Protein AF-A0A6B2Q993-F1 (afdb_monomer)

Sequence (132 aa):
MNLLKVCTLLPCSLVIAACSVNSSSTPPTLSSSTPQVQKSSIEISCQDLQNPAYRQAVLNAINQIRQDSRQCGQQYFSAAKPLSWNNNLYQGANAHSKDMANNNFLGHVGSTGLDLRARLKKYHMLSKANGE

pLDDT: mean 81.46, std 20.54, range [39.31, 98.19]

Solvent-accessible surface area (backbone atoms only — not comparable to full-atom values): 8907 Å² total; per-residue (Å²): 134,88,80,82,81,82,78,81,81,73,85,78,80,81,78,81,79,79,78,78,78,84,72,81,73,70,73,82,80,78,79,71,85,59,96,66,84,88,66,60,81,90,71,68,52,86,69,53,64,71,39,68,67,51,43,48,50,55,51,48,54,53,32,56,62,33,56,47,61,49,75,60,87,93,46,79,42,74,51,45,81,72,80,77,92,52,72,46,61,48,53,44,50,54,53,49,55,49,47,27,65,77,67,77,51,86,76,72,55,46,97,87,68,44,36,62,68,56,41,34,49,74,42,72,50,85,75,96,75,86,86,132

Organism: Acinetobacter baumannii (NCBI:txid470)

InterPro domains:
  IPR014044 CAP domain [PF00188] (59-124)
  IPR035940 CAP superfamily [G3DSA:3.40.33.10] (15-132)
  IPR035940 CAP superfamily [SSF55797] (51-113)

Secondary structure (DSSP, 8-state):
----------------------------------------GGG--TTGGGSHHHHHHHHHHHHHHHTS-EEETTEEEPPPPPP---HHHHHHHHHHHHHHHHTT--SSS-TTS--HHHHHHHTT---S----

Structure (mmCIF, N/CA/C/O backbone):
data_AF-A0A6B2Q993-F1
#
_entry.id   AF-A0A6B2Q993-F1
#
loop_
_atom_site.group_PDB
_atom_site.id
_atom_site.type_symbol
_atom_site.label_atom_id
_atom_site.label_alt_id
_atom_site.label_comp_id
_atom_site.label_asym_id
_atom_site.label_entity_id
_atom_site.label_seq_id
_atom_site.pdbx_PDB_ins_code
_atom_site.Cartn_x
_atom_site.Cartn_y
_atom_site.Cartn_z
_atom_site.occupancy
_atom_site.B_iso_or_equiv
_atom_site.auth_seq_id
_atom_site.auth_comp_id
_atom_site.auth_asym_id
_atom_site.auth_atom_id
_atom_site.pdbx_PDB_model_num
ATOM 1 N N . MET A 1 1 ? -47.499 -44.057 60.182 1.00 40.38 1 MET A N 1
ATOM 2 C CA . MET A 1 1 ? -48.266 -44.704 59.096 1.00 40.38 1 MET A CA 1
ATOM 3 C C . MET A 1 1 ? -48.592 -43.638 58.069 1.00 40.38 1 MET A C 1
ATOM 5 O O . MET A 1 1 ? -49.106 -42.590 58.436 1.00 40.38 1 MET A O 1
ATOM 9 N N . ASN A 1 2 ? -48.138 -43.875 56.842 1.00 41.38 2 ASN A N 1
ATOM 10 C CA . ASN A 1 2 ? -48.093 -42.940 55.721 1.00 41.38 2 ASN A CA 1
ATOM 11 C C . ASN A 1 2 ? -49.468 -42.376 55.347 1.00 41.38 2 ASN A C 1
ATOM 13 O O . ASN A 1 2 ? -50.401 -43.149 55.152 1.00 41.38 2 ASN A O 1
ATOM 17 N N . LEU A 1 3 ? -49.543 -41.069 55.089 1.00 46.88 3 LEU A N 1
ATOM 18 C CA . LEU A 1 3 ? -50.468 -40.549 54.084 1.00 46.88 3 LEU A CA 1
ATOM 19 C C . LEU A 1 3 ? -49.653 -39.923 52.955 1.00 46.88 3 LEU A C 1
ATOM 21 O O . LEU A 1 3 ? -49.031 -38.871 53.107 1.00 46.88 3 LEU A O 1
ATOM 25 N N . LEU A 1 4 ? -49.630 -40.646 51.837 1.00 44.09 4 LEU A N 1
ATOM 26 C CA . LEU A 1 4 ? -49.035 -40.227 50.581 1.00 44.09 4 LEU A CA 1
ATOM 27 C C . LEU A 1 4 ? -49.711 -38.948 50.083 1.00 44.09 4 LEU A C 1
ATOM 29 O O . LEU A 1 4 ? -50.931 -38.874 49.948 1.00 44.09 4 LEU A O 1
ATOM 33 N N . LYS A 1 5 ? -48.885 -37.952 49.771 1.00 50.00 5 LYS A N 1
ATOM 34 C CA . LYS A 1 5 ? -49.292 -36.709 49.125 1.00 50.00 5 LYS A CA 1
ATOM 35 C C . LYS A 1 5 ? -49.349 -36.972 47.619 1.00 50.00 5 LYS A C 1
ATOM 37 O O . LYS A 1 5 ? -48.318 -37.020 46.954 1.00 50.00 5 LYS A O 1
ATOM 42 N N . VAL A 1 6 ? -50.552 -37.212 47.103 1.00 52.97 6 VAL A N 1
ATOM 43 C CA . VAL A 1 6 ? -50.812 -37.348 45.664 1.00 52.97 6 VAL A CA 1
ATOM 44 C C . VAL A 1 6 ? -50.705 -35.956 45.047 1.00 52.97 6 VAL A C 1
ATOM 46 O O . VAL A 1 6 ? -51.593 -35.123 45.201 1.00 52.97 6 VAL A O 1
ATOM 49 N N . CYS A 1 7 ? -49.571 -35.682 44.406 1.00 48.56 7 CYS A N 1
ATOM 50 C CA . CYS A 1 7 ? -49.348 -34.460 43.647 1.00 48.56 7 CYS A CA 1
ATOM 51 C C . CYS A 1 7 ? -49.889 -34.691 42.232 1.00 48.56 7 CYS A C 1
ATOM 53 O O . CYS A 1 7 ? -49.241 -35.327 41.402 1.00 48.56 7 CYS A O 1
ATOM 55 N N . THR A 1 8 ? -51.120 -34.254 41.980 1.00 49.62 8 THR A N 1
ATOM 56 C CA . THR A 1 8 ? -51.742 -34.278 40.654 1.00 49.62 8 THR A CA 1
ATOM 57 C C . THR A 1 8 ? -50.961 -33.361 39.713 1.00 49.62 8 THR A C 1
ATOM 59 O O . THR A 1 8 ? -51.021 -32.139 39.839 1.00 49.62 8 THR A O 1
ATOM 62 N N . LEU A 1 9 ? -50.209 -33.956 38.786 1.00 50.91 9 LEU A N 1
ATOM 63 C CA . LEU A 1 9 ? -49.530 -33.248 37.706 1.00 50.91 9 LEU A CA 1
ATOM 64 C C . LEU A 1 9 ? -50.576 -32.712 36.723 1.00 50.91 9 LEU A C 1
ATOM 66 O O . LEU A 1 9 ? -51.187 -33.464 35.967 1.00 50.91 9 LEU A O 1
ATOM 70 N N . LEU A 1 10 ? -50.778 -31.398 36.762 1.00 57.41 10 LEU A N 1
ATOM 71 C CA . LEU A 1 10 ? -51.518 -30.645 35.759 1.00 57.41 10 LEU A CA 1
ATOM 72 C C . LEU A 1 10 ? -50.655 -30.578 34.482 1.00 57.41 10 LEU A C 1
ATOM 74 O O . LEU A 1 10 ? -49.523 -30.089 34.563 1.00 57.41 10 LEU A O 1
ATOM 78 N N . PRO A 1 11 ? -51.122 -31.045 33.310 1.00 51.34 11 PRO A N 1
ATOM 79 C CA . PRO A 1 11 ? -50.371 -30.890 32.074 1.00 51.34 11 PRO A CA 1
ATOM 80 C C . PRO A 1 11 ? -50.411 -29.416 31.660 1.00 51.34 11 PRO A C 1
ATOM 82 O O . PRO A 1 11 ? -51.378 -28.931 31.072 1.00 51.34 11 PRO A O 1
ATOM 85 N N . CYS A 1 12 ? -49.350 -28.686 31.999 1.00 50.16 12 CYS A N 1
ATOM 86 C CA . CYS A 1 12 ? -49.116 -27.345 31.488 1.00 50.16 12 CYS A CA 1
ATOM 87 C C . CYS A 1 12 ? -48.787 -27.482 29.996 1.00 50.16 12 CYS A C 1
ATOM 89 O O . CYS A 1 12 ? -47.687 -27.889 29.620 1.00 50.16 12 CYS A O 1
ATOM 91 N N . SER A 1 13 ? -49.785 -27.235 29.150 1.00 57.59 13 SER A N 1
ATOM 92 C CA . SER A 1 13 ? -49.629 -27.232 27.698 1.00 57.59 13 SER A CA 1
ATOM 93 C C . SER A 1 13 ? -48.686 -26.094 27.317 1.00 57.59 13 SER A C 1
ATOM 95 O O . SER A 1 13 ? -49.045 -24.921 27.406 1.00 57.59 13 SER A O 1
ATOM 97 N N . LEU A 1 14 ? -47.458 -26.442 26.932 1.00 58.62 14 LEU A N 1
ATOM 98 C CA . LEU A 1 14 ? -46.471 -25.490 26.445 1.00 58.62 14 LEU A CA 1
ATOM 99 C C . LEU A 1 14 ? -46.860 -25.085 25.014 1.00 58.62 14 LEU A C 1
ATOM 101 O O . LEU A 1 14 ? -46.567 -25.792 24.052 1.00 58.62 14 LEU A O 1
ATOM 105 N N . VAL A 1 15 ? -47.559 -23.961 24.867 1.00 59.62 15 VAL A N 1
ATOM 106 C CA . VAL A 1 15 ? -47.791 -23.347 23.554 1.00 59.62 15 VAL A CA 1
ATOM 107 C C . VAL A 1 15 ? -46.511 -22.612 23.166 1.00 59.62 15 VAL A C 1
ATOM 109 O O . VAL A 1 15 ? -46.214 -21.540 23.691 1.00 59.62 15 VAL A O 1
ATOM 112 N N . ILE A 1 16 ? -45.726 -23.198 22.261 1.00 57.16 16 ILE A N 1
ATOM 113 C CA . ILE A 1 16 ? -44.604 -22.504 21.627 1.00 57.16 16 ILE A CA 1
ATOM 114 C C . ILE A 1 16 ? -45.206 -21.515 20.626 1.00 57.16 16 ILE A C 1
ATOM 116 O O . ILE A 1 16 ? -45.534 -21.870 19.496 1.00 57.16 16 ILE A O 1
ATOM 120 N N . ALA A 1 17 ? -45.385 -20.266 21.053 1.00 54.25 17 ALA A N 1
ATOM 121 C CA . ALA A 1 17 ? -45.633 -19.162 20.141 1.00 54.25 17 ALA A CA 1
ATOM 122 C C . ALA A 1 17 ? -44.334 -18.883 19.370 1.00 54.25 17 ALA A C 1
ATOM 124 O O . ALA A 1 17 ? -43.418 -18.231 19.871 1.00 54.25 17 ALA A O 1
ATOM 125 N N . ALA A 1 18 ? -44.234 -19.419 18.155 1.00 49.31 18 ALA A N 1
ATOM 126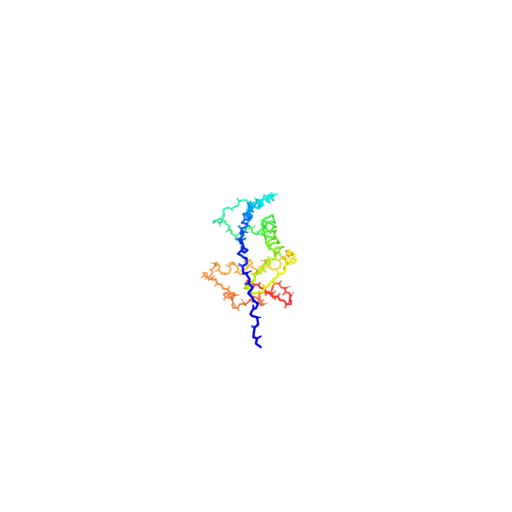 C CA . ALA A 1 18 ? -43.213 -19.017 17.203 1.00 49.31 18 ALA A CA 1
ATOM 127 C C . ALA A 1 18 ? -43.522 -17.587 16.737 1.00 49.31 18 ALA A C 1
ATOM 129 O O . ALA A 1 18 ? -44.327 -17.373 15.833 1.00 49.31 18 ALA A O 1
ATOM 130 N N . CYS A 1 19 ? -42.879 -16.592 17.345 1.00 51.75 19 CYS A N 1
ATOM 131 C CA . CYS A 1 19 ? -42.721 -15.305 16.686 1.00 51.75 19 CYS A CA 1
ATOM 132 C C . CYS A 1 19 ? -41.724 -15.514 15.543 1.00 51.75 19 CYS A C 1
ATOM 134 O O . CYS A 1 19 ? -40.512 -15.503 15.753 1.00 51.75 19 CYS A O 1
ATOM 136 N N . SER A 1 20 ? -42.247 -15.742 14.336 1.00 50.75 20 SER A N 1
ATOM 137 C CA . SER A 1 20 ? -41.489 -15.573 13.099 1.00 50.75 20 SER A CA 1
ATOM 138 C C . SER A 1 20 ? -40.999 -14.130 13.072 1.00 50.75 20 SER A C 1
ATOM 140 O O . SER A 1 20 ? -41.761 -13.202 12.801 1.00 50.75 20 SER A O 1
ATOM 142 N N . VAL A 1 21 ? -39.734 -13.919 13.430 1.00 49.16 21 VAL A N 1
ATOM 143 C CA . VAL A 1 21 ? -39.074 -12.638 13.212 1.00 49.16 21 VAL A CA 1
ATOM 144 C C . VAL A 1 21 ? -38.906 -12.480 11.709 1.00 49.16 21 VAL A C 1
ATOM 146 O O . VAL A 1 21 ? -37.987 -13.007 11.087 1.00 49.16 21 VAL A O 1
ATOM 149 N N . ASN A 1 22 ? -39.855 -11.761 11.117 1.00 58.91 22 ASN A N 1
ATOM 150 C CA . ASN A 1 22 ? -39.733 -11.151 9.806 1.00 58.91 22 ASN A CA 1
ATOM 151 C C . ASN A 1 22 ? -38.615 -10.099 9.864 1.00 58.91 22 ASN A C 1
ATOM 153 O O . ASN A 1 22 ? -38.860 -8.898 9.889 1.00 58.91 22 ASN A O 1
ATOM 157 N N . SER A 1 23 ? -37.367 -10.552 9.885 1.00 46.59 23 SER A N 1
ATOM 158 C CA . SER A 1 23 ? -36.224 -9.711 9.566 1.00 46.59 23 SER A CA 1
ATOM 159 C C . SER A 1 23 ? -35.934 -9.902 8.089 1.00 46.59 23 SER A C 1
ATOM 161 O O . SER A 1 23 ? -35.008 -10.607 7.697 1.00 46.59 23 SER A O 1
ATOM 163 N N . SER A 1 24 ? -36.753 -9.269 7.249 1.00 46.88 24 SER A N 1
ATOM 164 C CA . SER A 1 24 ? -36.332 -8.915 5.898 1.00 46.88 24 SER A CA 1
ATOM 165 C C . SER A 1 24 ? -35.216 -7.882 6.040 1.00 46.88 24 SER A C 1
ATOM 167 O O . SER A 1 24 ? -35.441 -6.682 5.931 1.00 46.88 24 SER A O 1
ATOM 169 N N . SER A 1 25 ? -34.003 -8.341 6.346 1.00 46.03 25 SER A N 1
ATOM 170 C CA . SER A 1 25 ? -32.803 -7.537 6.183 1.00 46.03 25 SER A CA 1
ATOM 171 C C . SER A 1 25 ? -32.571 -7.409 4.685 1.00 46.03 25 SER A C 1
ATOM 173 O O . SER A 1 25 ? -31.836 -8.185 4.076 1.00 46.03 25 SER A O 1
ATOM 175 N N . THR A 1 26 ? -33.246 -6.440 4.074 1.00 51.03 26 THR A N 1
ATOM 176 C CA . THR A 1 26 ? -32.742 -5.814 2.858 1.00 51.03 26 THR A CA 1
ATOM 177 C C . THR A 1 26 ? -31.277 -5.469 3.118 1.00 51.03 26 THR A C 1
ATOM 179 O O . THR A 1 26 ? -31.006 -4.769 4.101 1.00 51.03 26 THR A O 1
ATOM 182 N N . PRO A 1 27 ? -30.322 -5.950 2.303 1.00 49.97 27 PRO A N 1
ATOM 183 C CA . PRO A 1 27 ? -28.976 -5.411 2.350 1.00 49.97 27 PRO A CA 1
ATOM 184 C C . PRO A 1 27 ? -29.109 -3.895 2.190 1.00 49.97 27 PRO A C 1
ATOM 186 O O . PRO A 1 27 ? -29.862 -3.468 1.307 1.00 49.97 27 PRO A O 1
ATOM 189 N N . PRO A 1 28 ? -28.445 -3.061 3.006 1.00 40.78 28 PRO A N 1
ATOM 190 C CA . PRO A 1 28 ? -28.326 -1.665 2.647 1.00 40.78 28 PRO A CA 1
ATOM 191 C C . PRO A 1 28 ? -27.653 -1.638 1.275 1.00 40.78 28 PRO A C 1
ATOM 193 O O . PRO A 1 28 ? -26.480 -1.985 1.134 1.00 40.78 28 PRO A O 1
ATOM 196 N N . THR A 1 29 ? -28.412 -1.278 0.241 1.00 39.31 29 THR A N 1
ATOM 197 C CA . THR A 1 29 ? -27.854 -0.795 -1.014 1.00 39.31 29 THR A CA 1
ATOM 198 C C . THR A 1 29 ? -27.033 0.424 -0.647 1.00 39.31 29 THR A C 1
ATOM 200 O O . THR A 1 29 ? -27.550 1.531 -0.505 1.00 39.31 29 THR A O 1
ATOM 203 N N . LEU A 1 30 ? -25.740 0.197 -0.430 1.00 41.34 30 LEU A N 1
ATOM 204 C CA . LEU A 1 30 ? -24.731 1.232 -0.409 1.00 41.34 30 LEU A CA 1
ATOM 205 C C . LEU A 1 30 ? -24.654 1.803 -1.824 1.00 41.34 30 LEU A C 1
ATOM 207 O O . LEU A 1 30 ? -23.764 1.490 -2.610 1.00 41.34 30 LEU A O 1
ATOM 211 N N . SER A 1 31 ? -25.594 2.686 -2.145 1.00 44.53 31 SER A N 1
ATOM 212 C CA . SER A 1 31 ? -25.381 3.714 -3.151 1.00 44.53 31 SER A CA 1
ATOM 213 C C . SER A 1 31 ? -24.384 4.710 -2.568 1.00 44.53 31 SER A C 1
ATOM 215 O O . SER A 1 31 ? -24.716 5.819 -2.167 1.00 44.53 31 SER A O 1
ATOM 217 N N . SER A 1 32 ? -23.130 4.271 -2.493 1.00 43.41 32 SER A N 1
ATOM 218 C CA . SER A 1 32 ? -21.975 5.148 -2.432 1.00 43.41 32 SER A CA 1
ATOM 219 C C . SER A 1 32 ? -21.871 5.811 -3.802 1.00 43.41 32 SER A C 1
ATOM 221 O O . SER A 1 32 ? -21.168 5.349 -4.697 1.00 43.41 32 SER A O 1
ATOM 223 N N . SER A 1 33 ? -22.632 6.883 -4.002 1.00 45.59 33 SER A N 1
ATOM 224 C CA . SER A 1 33 ? -22.474 7.785 -5.138 1.00 45.59 33 SER A CA 1
ATOM 225 C C . SER A 1 33 ? -21.220 8.632 -4.924 1.00 45.59 33 SER A C 1
ATOM 227 O O . SER A 1 33 ? -21.277 9.846 -4.753 1.00 45.59 33 SER A O 1
ATOM 229 N N . THR 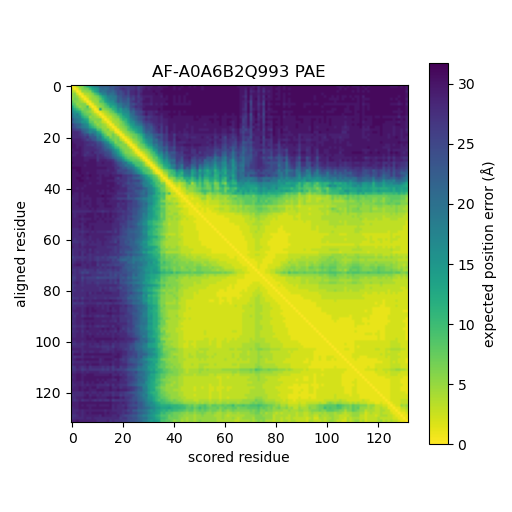A 1 34 ? -20.060 7.977 -4.885 1.00 47.41 34 THR A N 1
ATOM 230 C CA . THR A 1 34 ? -18.819 8.645 -5.271 1.00 47.41 34 THR A CA 1
ATOM 231 C C . THR A 1 34 ? -18.769 8.632 -6.801 1.00 47.41 34 THR A C 1
ATOM 233 O O . THR A 1 34 ? -19.221 7.653 -7.397 1.00 47.41 34 THR A O 1
ATOM 236 N N . PRO A 1 35 ? -18.222 9.661 -7.466 1.00 48.31 35 PRO A N 1
ATOM 237 C CA . PRO A 1 35 ? -17.825 9.574 -8.869 1.00 48.31 35 PRO A CA 1
ATOM 238 C C . PRO A 1 35 ? -16.742 8.492 -9.002 1.00 48.31 35 PRO A C 1
ATOM 240 O O . PRO A 1 35 ? -15.546 8.753 -8.898 1.00 48.31 35 PRO A O 1
ATOM 243 N N . GLN A 1 36 ? -17.168 7.237 -9.092 1.00 55.12 36 GLN A N 1
ATOM 244 C CA . GLN A 1 36 ? -16.286 6.090 -9.196 1.00 55.12 36 GLN A CA 1
ATOM 245 C C . GLN A 1 36 ? -15.830 6.027 -10.647 1.00 55.12 36 GLN A C 1
ATOM 247 O O . GLN A 1 36 ? -16.647 5.979 -11.566 1.00 55.12 36 GLN A O 1
ATOM 252 N N . VAL A 1 37 ? -14.517 6.054 -10.851 1.00 66.94 37 VAL A N 1
ATOM 253 C CA . VAL A 1 37 ? -13.900 5.736 -12.138 1.00 66.94 37 VAL A CA 1
ATOM 254 C C . VAL A 1 37 ? -14.278 4.284 -12.445 1.00 66.94 37 VAL A C 1
ATOM 256 O O . VAL A 1 37 ? -13.660 3.358 -11.925 1.00 66.94 37 VAL A O 1
ATOM 259 N N . GLN A 1 38 ? -15.355 4.080 -13.207 1.00 69.69 38 GLN A N 1
ATOM 260 C CA . GLN A 1 38 ? -15.841 2.754 -13.581 1.00 69.69 38 GLN A CA 1
ATOM 261 C C . GLN A 1 38 ? -14.921 2.177 -14.655 1.00 69.69 38 GLN A C 1
ATOM 263 O O . GLN A 1 38 ? -15.175 2.304 -15.849 1.00 69.69 38 GLN A O 1
ATOM 268 N N . LYS A 1 39 ? -13.813 1.580 -14.215 1.00 74.00 39 LYS A N 1
ATOM 269 C CA . LYS A 1 39 ? -12.912 0.805 -15.065 1.00 74.00 39 LYS A CA 1
ATOM 270 C C . LYS A 1 39 ? -13.188 -0.679 -14.855 1.00 74.00 39 LYS A C 1
ATOM 272 O O . LYS A 1 39 ? -13.344 -1.118 -13.714 1.00 74.00 39 LYS A O 1
ATOM 277 N N . SER A 1 40 ? -13.258 -1.441 -15.944 1.00 81.38 40 SER A N 1
ATOM 278 C CA . SER A 1 40 ? -13.363 -2.899 -15.861 1.00 81.38 40 SER A CA 1
ATOM 279 C C . SER A 1 40 ? -12.165 -3.458 -15.096 1.00 81.38 40 SER A C 1
ATOM 281 O O . SER A 1 40 ? -11.037 -3.006 -15.292 1.00 81.38 40 SER A O 1
ATOM 283 N N . SER A 1 41 ? -12.393 -4.460 -14.246 1.00 76.25 41 SER A N 1
ATOM 284 C CA . SER A 1 41 ? -11.334 -5.110 -13.464 1.00 76.25 41 SER A CA 1
ATOM 285 C C . SER A 1 41 ? -10.225 -5.699 -14.339 1.00 76.25 41 SER A C 1
ATOM 287 O O . SER A 1 41 ? -9.072 -5.727 -13.920 1.00 76.25 41 SER A O 1
ATOM 289 N N . ILE A 1 42 ? -10.561 -6.096 -15.570 1.00 77.94 42 ILE A N 1
ATOM 290 C CA . ILE A 1 42 ? -9.631 -6.645 -16.569 1.00 77.94 42 ILE A CA 1
ATOM 291 C C . ILE A 1 42 ? -8.665 -5.570 -17.100 1.00 77.94 42 ILE A C 1
ATOM 293 O O . ILE A 1 42 ? -7.584 -5.889 -17.582 1.00 77.94 42 ILE A O 1
ATOM 297 N N . GLU A 1 43 ? -9.020 -4.290 -16.989 1.00 84.75 43 GLU A N 1
ATOM 298 C CA . GLU A 1 43 ? -8.217 -3.181 -17.511 1.00 84.75 43 GLU A CA 1
ATOM 299 C C . GLU A 1 43 ? -7.431 -2.439 -16.420 1.00 84.75 43 GLU A C 1
ATOM 301 O O . GLU A 1 43 ? -6.677 -1.514 -16.733 1.00 84.75 43 GLU A O 1
ATOM 306 N N . ILE A 1 44 ? -7.608 -2.794 -15.143 1.00 86.19 44 ILE A N 1
ATOM 307 C CA . ILE A 1 44 ? -6.909 -2.132 -14.037 1.00 86.19 44 ILE A CA 1
ATOM 308 C C . ILE A 1 44 ? -5.410 -2.419 -14.139 1.00 86.19 44 ILE A C 1
ATOM 310 O O . ILE A 1 44 ? -4.980 -3.571 -14.196 1.00 86.19 44 ILE A O 1
ATOM 314 N N . SER A 1 45 ? -4.600 -1.365 -14.115 1.00 85.94 45 SER A N 1
ATOM 315 C CA . SER A 1 45 ? -3.146 -1.462 -14.181 1.00 85.94 45 SER A CA 1
ATOM 316 C C . SER A 1 45 ? -2.457 -0.573 -13.146 1.00 85.94 45 SER A C 1
ATOM 318 O O . SER A 1 45 ? -3.049 0.323 -12.542 1.00 85.94 45 SER A O 1
ATOM 320 N N . CYS A 1 46 ? -1.145 -0.772 -12.970 1.00 83.12 46 CYS A N 1
ATOM 321 C CA . CYS A 1 46 ? -0.329 0.070 -12.088 1.00 83.12 46 CYS A CA 1
ATOM 322 C C . CYS A 1 46 ? -0.347 1.561 -12.494 1.00 83.12 46 CYS A C 1
ATOM 324 O O . CYS A 1 46 ? -0.036 2.427 -11.676 1.00 83.12 46 CYS A O 1
ATOM 326 N N . GLN A 1 47 ? -0.689 1.888 -13.747 1.00 86.56 47 GLN A N 1
ATOM 327 C CA . GLN A 1 47 ? -0.783 3.269 -14.223 1.00 86.56 47 GLN A CA 1
ATOM 328 C C . GLN A 1 47 ? -2.010 3.998 -13.671 1.00 86.56 47 GLN A C 1
ATOM 330 O O . GLN A 1 47 ? -1.940 5.212 -13.486 1.00 86.56 47 GLN A O 1
ATOM 335 N N . ASP A 1 48 ? -3.089 3.293 -13.330 1.00 89.19 48 ASP A N 1
ATOM 336 C CA . ASP A 1 48 ? -4.315 3.927 -12.836 1.00 89.19 48 ASP A CA 1
ATOM 337 C C . ASP A 1 48 ? -4.094 4.641 -11.495 1.00 89.19 48 ASP A C 1
ATOM 339 O O . ASP A 1 48 ? -4.671 5.695 -11.241 1.00 89.19 48 ASP A O 1
ATOM 343 N N . LEU A 1 49 ? -3.160 4.157 -10.670 1.00 87.69 49 LEU A N 1
ATOM 344 C CA . LEU A 1 49 ? -2.756 4.811 -9.417 1.00 87.69 49 LEU A CA 1
ATOM 345 C C . LEU A 1 49 ? -1.979 6.130 -9.622 1.00 87.69 49 LEU A C 1
ATOM 347 O O . LEU A 1 49 ? -1.682 6.842 -8.656 1.00 87.69 49 LEU A O 1
ATOM 351 N N . GLN A 1 50 ? -1.654 6.509 -10.860 1.00 87.31 50 GLN A N 1
ATOM 352 C CA . GLN A 1 50 ? -1.164 7.858 -11.158 1.00 87.31 50 GLN A CA 1
ATOM 353 C C . GLN A 1 50 ? -2.299 8.887 -11.126 1.00 87.31 50 GLN A C 1
ATOM 355 O O . GLN A 1 50 ? -2.048 10.043 -10.786 1.00 87.31 50 GLN A O 1
ATOM 360 N N . ASN A 1 51 ? -3.541 8.469 -11.393 1.00 90.25 51 ASN A N 1
ATOM 361 C CA . ASN A 1 51 ? -4.719 9.320 -11.294 1.00 90.25 51 ASN A CA 1
ATOM 362 C C . ASN A 1 51 ? -5.071 9.572 -9.809 1.00 90.25 51 ASN A C 1
ATOM 364 O O . ASN A 1 51 ? -5.411 8.628 -9.087 1.00 90.25 51 ASN A O 1
ATOM 368 N N . PRO A 1 52 ? -5.044 10.832 -9.328 1.00 90.81 52 PRO A N 1
ATOM 369 C CA . PRO A 1 52 ? -5.393 11.155 -7.946 1.00 90.81 52 PRO A CA 1
ATOM 370 C C . PRO A 1 52 ? -6.807 10.720 -7.544 1.00 90.81 52 PRO A C 1
ATOM 372 O O . PRO A 1 52 ? -6.996 10.271 -6.415 1.00 90.81 52 PRO A O 1
ATOM 375 N N . ALA A 1 53 ? -7.781 10.804 -8.456 1.00 90.88 53 ALA A N 1
ATOM 376 C CA . ALA A 1 53 ? -9.155 10.387 -8.186 1.00 90.88 53 ALA A CA 1
ATOM 377 C C . ALA A 1 53 ? -9.246 8.872 -7.973 1.00 90.88 53 ALA A C 1
ATOM 379 O O . ALA A 1 53 ? -9.918 8.416 -7.051 1.00 90.88 53 ALA A O 1
ATOM 380 N N . TYR A 1 54 ? -8.505 8.094 -8.766 1.00 90.81 54 TYR A N 1
ATOM 381 C CA . TYR A 1 54 ? -8.459 6.642 -8.613 1.00 90.81 54 TYR A CA 1
ATOM 382 C C . TYR A 1 54 ? -7.787 6.234 -7.294 1.00 90.81 54 TYR A C 1
ATOM 384 O O . TYR A 1 54 ? -8.329 5.419 -6.550 1.00 90.81 54 TYR A O 1
ATOM 392 N N . ARG A 1 55 ? -6.665 6.872 -6.923 1.00 91.56 55 ARG A N 1
ATOM 393 C CA . ARG A 1 55 ? -6.040 6.667 -5.599 1.00 91.56 55 ARG A CA 1
ATOM 394 C C . ARG A 1 55 ? -7.003 6.955 -4.452 1.00 91.56 55 ARG A C 1
ATOM 396 O O . ARG A 1 55 ? -7.061 6.189 -3.492 1.00 91.56 55 ARG A O 1
ATOM 403 N N . GLN A 1 56 ? -7.757 8.049 -4.551 1.00 93.75 56 GLN A N 1
ATOM 404 C CA . G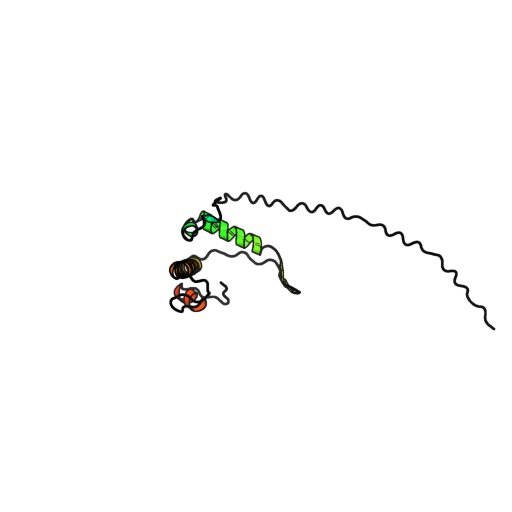LN A 1 56 ? -8.735 8.411 -3.533 1.00 93.75 56 GLN A CA 1
ATOM 405 C C . GLN A 1 56 ? -9.880 7.395 -3.468 1.00 93.75 56 GLN A C 1
ATOM 407 O O . GLN A 1 56 ? -10.301 7.038 -2.371 1.00 93.75 56 GLN A O 1
ATOM 412 N N . ALA A 1 57 ? -10.348 6.887 -4.611 1.00 92.25 57 ALA A N 1
ATOM 413 C CA . ALA A 1 57 ? -11.371 5.847 -4.659 1.00 92.25 57 ALA A CA 1
ATOM 414 C C . ALA A 1 57 ? -10.906 4.560 -3.956 1.00 92.25 57 ALA A C 1
ATOM 416 O O . ALA A 1 57 ? -11.629 4.034 -3.111 1.00 92.25 57 ALA A O 1
ATOM 417 N N . VAL A 1 58 ? -9.672 4.113 -4.219 1.00 92.00 58 VAL A N 1
ATOM 418 C CA . VAL A 1 58 ? -9.070 2.950 -3.543 1.00 92.00 58 VAL A CA 1
ATOM 419 C C . VAL A 1 58 ? -8.963 3.180 -2.033 1.00 92.00 58 VAL A C 1
ATOM 421 O O . VAL A 1 58 ? -9.393 2.334 -1.248 1.00 92.00 58 VAL A O 1
ATOM 424 N N . LEU A 1 59 ? -8.443 4.335 -1.601 1.00 96.12 59 LEU A N 1
ATOM 425 C CA . LEU A 1 59 ? -8.330 4.652 -0.174 1.00 96.12 59 LEU A CA 1
ATOM 426 C C . LEU A 1 59 ? -9.701 4.710 0.513 1.00 96.12 59 LEU A C 1
ATOM 428 O O . LEU A 1 59 ? -9.848 4.208 1.627 1.00 96.12 59 LEU A O 1
ATOM 432 N N . ASN A 1 60 ? -10.703 5.295 -0.144 1.00 96.31 60 ASN A N 1
ATOM 433 C CA . ASN A 1 60 ? -12.065 5.375 0.377 1.00 96.31 60 ASN A CA 1
ATOM 434 C C . ASN A 1 60 ? -12.673 3.982 0.553 1.00 96.31 60 ASN A C 1
ATOM 436 O O . ASN A 1 60 ? -13.219 3.701 1.616 1.00 96.31 60 ASN A O 1
ATOM 440 N N . ALA A 1 61 ? -12.522 3.099 -0.438 1.00 95.69 61 ALA A N 1
ATOM 441 C CA . ALA A 1 61 ? -13.006 1.723 -0.355 1.00 95.69 61 ALA A CA 1
ATOM 442 C C . ALA A 1 61 ? -12.362 0.963 0.818 1.00 95.69 61 ALA A C 1
ATOM 444 O O . ALA A 1 61 ? -13.058 0.328 1.611 1.00 95.69 61 ALA A O 1
ATOM 445 N N . ILE A 1 62 ? -11.042 1.094 0.997 1.00 96.38 62 ILE A N 1
ATOM 446 C CA . ILE A 1 62 ? -10.328 0.495 2.135 1.00 96.38 62 ILE A CA 1
ATOM 447 C C . ILE A 1 62 ? -10.847 1.064 3.459 1.00 96.38 62 ILE A C 1
ATOM 449 O O . ILE A 1 62 ? -11.130 0.318 4.395 1.00 96.38 62 ILE A O 1
ATOM 453 N N . ASN A 1 63 ? -10.987 2.385 3.556 1.00 98.06 63 ASN A N 1
ATOM 454 C CA . ASN A 1 63 ? -11.439 3.038 4.781 1.00 98.06 63 ASN A CA 1
ATOM 455 C C . ASN A 1 63 ? -12.888 2.712 5.135 1.00 98.06 63 ASN A C 1
ATOM 457 O O . ASN A 1 63 ? -13.193 2.630 6.320 1.00 98.06 63 ASN A O 1
ATOM 461 N N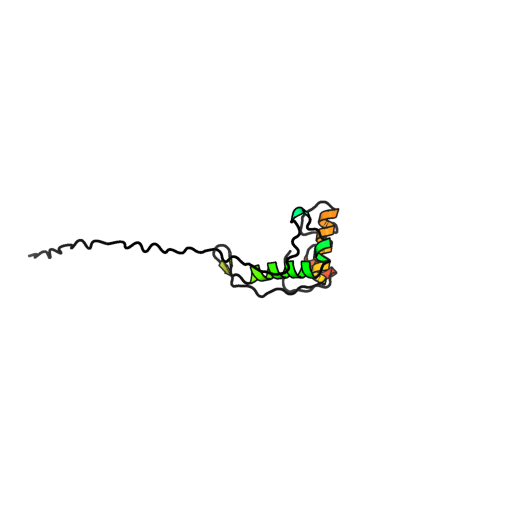 . GLN A 1 64 ? -13.745 2.467 4.147 1.00 97.25 64 GLN A N 1
ATOM 462 C CA . GLN A 1 64 ? -15.097 1.973 4.374 1.00 97.25 64 GLN A CA 1
ATOM 463 C C . GLN A 1 64 ? -15.067 0.588 5.036 1.00 97.25 64 GLN A C 1
ATOM 465 O O . GLN A 1 64 ? -15.681 0.397 6.077 1.00 97.25 64 GLN A O 1
ATOM 470 N N . ILE A 1 65 ? -14.269 -0.350 4.510 1.00 96.25 65 ILE A N 1
ATOM 471 C CA . ILE A 1 65 ? -14.132 -1.703 5.084 1.00 96.25 65 ILE A CA 1
ATOM 472 C C . ILE A 1 65 ? -13.580 -1.655 6.514 1.00 96.25 65 ILE A C 1
ATOM 474 O O . ILE A 1 65 ? -13.967 -2.472 7.351 1.00 96.25 65 ILE A O 1
ATOM 478 N N . ARG A 1 66 ? -12.667 -0.717 6.797 1.00 97.62 66 ARG A N 1
ATOM 479 C CA . ARG A 1 66 ? -12.048 -0.542 8.121 1.00 97.62 66 ARG A CA 1
ATOM 480 C C . ARG A 1 66 ? -13.009 -0.027 9.188 1.00 97.62 66 ARG A C 1
ATOM 482 O O . ARG A 1 66 ? -12.737 -0.246 10.365 1.00 97.62 66 ARG A O 1
ATOM 489 N N . GLN A 1 67 ? -14.078 0.664 8.802 1.00 97.25 67 GLN A N 1
ATOM 490 C CA . GLN A 1 67 ? -15.065 1.202 9.743 1.00 97.25 67 GLN A CA 1
ATOM 491 C C . GLN A 1 67 ? -16.023 0.140 10.280 1.00 97.25 67 GLN A C 1
ATOM 493 O O . GLN A 1 67 ? -16.714 0.387 11.266 1.00 97.25 67 GLN A O 1
ATOM 498 N N . ASP A 1 68 ? -16.018 -1.051 9.696 1.00 96.31 68 ASP A N 1
ATOM 499 C CA . ASP A 1 68 ? -16.801 -2.161 10.203 1.00 96.31 68 ASP A CA 1
ATOM 500 C C . ASP A 1 68 ? -16.006 -2.951 11.249 1.00 96.31 68 ASP A C 1
ATOM 502 O O . ASP A 1 68 ? -14.813 -3.228 11.082 1.00 96.31 68 ASP A O 1
ATOM 506 N N . SER A 1 69 ? -16.680 -3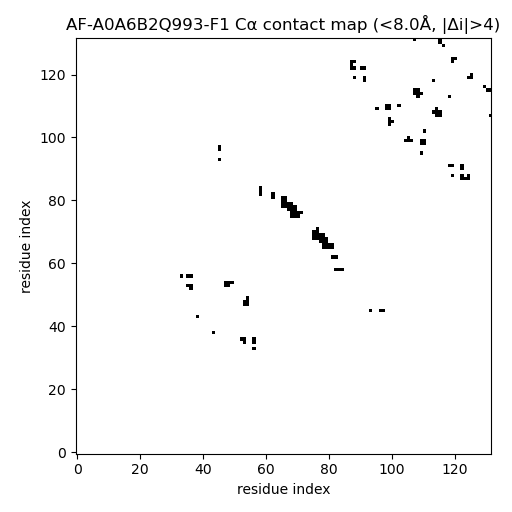.393 12.308 1.00 97.31 69 SER A N 1
ATOM 507 C CA . SER A 1 69 ? -16.124 -4.403 13.206 1.00 97.31 69 SER A CA 1
ATOM 508 C C . SER A 1 69 ? -16.078 -5.780 12.540 1.00 97.31 69 SER A C 1
ATOM 510 O O . SER A 1 69 ? -16.832 -6.080 11.607 1.00 97.31 69 SER A O 1
ATOM 512 N N . ARG A 1 70 ? -15.161 -6.636 13.004 1.00 96.69 70 ARG A N 1
ATOM 513 C CA . ARG A 1 70 ? -14.926 -7.967 12.430 1.00 96.69 70 ARG A CA 1
ATOM 514 C C . ARG A 1 70 ? -14.762 -9.014 13.525 1.00 96.69 70 ARG A C 1
ATOM 516 O O . ARG A 1 70 ? -14.080 -8.784 14.520 1.00 96.69 70 ARG A O 1
ATOM 523 N N . GLN A 1 71 ? -15.359 -10.181 13.301 1.00 97.19 71 GLN A N 1
ATOM 524 C CA . GLN A 1 71 ? -15.119 -11.385 14.090 1.00 97.19 71 GLN A CA 1
ATOM 525 C C . GLN A 1 71 ? -14.103 -12.259 13.350 1.00 97.19 71 GLN A C 1
ATOM 527 O O . GLN A 1 71 ? -14.369 -12.718 12.240 1.00 97.19 71 GLN A O 1
ATOM 532 N N . CYS A 1 72 ? -12.949 -12.500 13.966 1.00 94.75 72 CYS A N 1
ATOM 533 C CA . CYS A 1 72 ? -11.880 -13.330 13.421 1.00 94.75 72 CYS A CA 1
ATOM 534 C C . CYS A 1 72 ? -11.748 -14.589 14.288 1.00 94.75 72 CYS A C 1
ATOM 536 O O . CYS A 1 72 ? -11.094 -14.582 15.333 1.00 94.75 72 CYS A O 1
ATOM 538 N N . GLY A 1 73 ? -12.417 -15.670 13.880 1.00 95.75 73 GLY A N 1
ATOM 539 C CA . GLY A 1 73 ? -12.535 -16.877 14.698 1.00 95.75 73 GLY A CA 1
ATOM 540 C C . GLY A 1 73 ? -13.315 -16.592 15.983 1.00 95.75 73 GLY A C 1
ATOM 541 O O . GLY A 1 73 ? -14.472 -16.185 15.926 1.00 95.75 73 GLY A O 1
ATOM 542 N N . GLN A 1 74 ? -12.679 -16.782 17.140 1.00 97.00 74 GLN A N 1
ATOM 543 C CA . GLN A 1 74 ? -13.285 -16.485 18.447 1.00 97.00 74 GLN A CA 1
ATOM 544 C C . GLN A 1 74 ? -12.994 -15.064 18.949 1.00 97.00 74 GLN A C 1
ATOM 546 O O . GLN A 1 74 ? -13.547 -14.647 19.963 1.00 97.00 74 GLN A O 1
ATOM 551 N N . GLN A 1 75 ? -12.153 -14.301 18.247 1.00 98.06 75 GLN A N 1
ATOM 552 C CA . GLN A 1 75 ? -11.760 -12.965 18.672 1.00 98.06 75 GLN A CA 1
ATOM 553 C C . GLN A 1 75 ? -12.544 -11.882 17.930 1.00 98.06 75 GLN A C 1
ATOM 555 O O . GLN A 1 75 ? -12.568 -11.842 16.699 1.00 98.06 75 GLN A O 1
ATOM 560 N N . TYR A 1 76 ? -13.124 -10.964 18.700 1.00 97.69 76 TYR A N 1
ATOM 561 C CA . TYR A 1 76 ? -13.780 -9.773 18.177 1.00 97.69 76 TYR A CA 1
ATOM 562 C C . TYR A 1 76 ? -12.794 -8.608 18.051 1.00 97.69 76 TYR A C 1
ATOM 564 O O . TYR A 1 76 ? -12.017 -8.333 18.968 1.00 97.69 76 TYR A O 1
ATOM 572 N N . PHE A 1 77 ? -12.868 -7.887 16.935 1.00 97.62 77 PHE A N 1
ATOM 573 C CA . PHE A 1 77 ? -12.133 -6.653 16.683 1.00 97.62 77 PHE A CA 1
ATOM 574 C C . PHE A 1 77 ? -13.114 -5.516 16.390 1.00 97.62 77 PHE A C 1
ATOM 576 O O . PHE A 1 77 ? -13.959 -5.612 15.497 1.00 97.62 77 PHE A O 1
ATOM 583 N N . SER A 1 78 ? -12.992 -4.413 17.130 1.00 98.19 78 SER A N 1
ATOM 584 C CA . SER A 1 78 ? -13.754 -3.192 16.861 1.00 98.19 78 SER A CA 1
ATOM 585 C C . SER A 1 78 ? -13.327 -2.541 15.542 1.00 98.19 78 SER A C 1
ATOM 587 O O . SER A 1 78 ? -12.222 -2.780 15.053 1.00 98.19 78 SER A O 1
ATOM 589 N N . ALA A 1 79 ? -14.174 -1.649 15.022 1.00 98.12 79 ALA A N 1
ATOM 590 C CA . ALA A 1 79 ? -13.849 -0.784 13.892 1.00 98.12 79 ALA A CA 1
ATOM 591 C C . ALA A 1 79 ? -12.473 -0.110 14.055 1.00 98.12 79 ALA A C 1
ATOM 593 O O . ALA A 1 79 ? -12.109 0.364 15.139 1.00 98.12 79 ALA A O 1
ATOM 594 N N . ALA A 1 80 ? -11.710 -0.056 12.968 1.00 97.25 80 ALA A N 1
ATOM 595 C CA . ALA A 1 80 ? -10.387 0.542 12.928 1.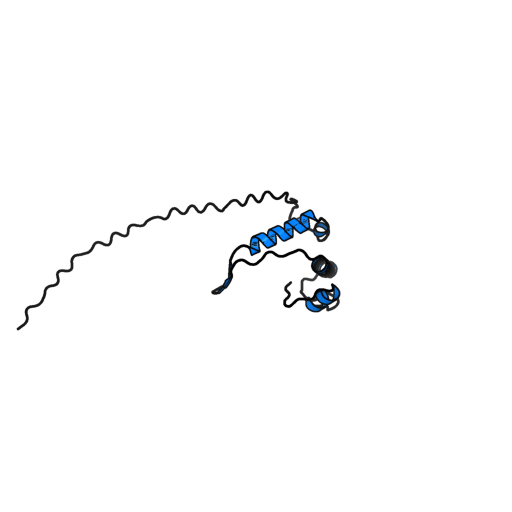00 97.25 80 ALA A CA 1
ATOM 596 C C . ALA A 1 80 ? -10.445 1.996 12.438 1.00 97.25 80 ALA A C 1
ATOM 598 O O . ALA A 1 80 ? -11.268 2.377 11.608 1.00 97.25 80 ALA A O 1
ATOM 599 N N . LYS A 1 81 ? -9.502 2.822 12.909 1.00 97.38 81 LYS A N 1
ATOM 600 C CA . LYS A 1 81 ? -9.356 4.206 12.428 1.00 97.38 81 LYS A CA 1
ATOM 601 C C . LYS A 1 81 ? -9.073 4.238 10.916 1.00 97.38 81 LYS A C 1
ATOM 603 O O . LYS A 1 81 ? -8.356 3.353 10.430 1.00 97.38 81 LYS A O 1
ATOM 608 N N . PRO A 1 82 ? -9.562 5.246 10.173 1.00 97.31 82 PRO A N 1
ATOM 609 C CA . PRO A 1 82 ? -9.246 5.389 8.756 1.00 97.31 82 PRO A CA 1
ATOM 610 C C . PRO A 1 82 ? -7.739 5.593 8.540 1.00 97.31 82 PRO A C 1
ATOM 612 O O . PRO A 1 82 ? -7.040 6.153 9.385 1.00 97.31 82 PRO A O 1
ATOM 615 N N . LEU A 1 83 ? -7.243 5.108 7.407 1.00 96.94 83 LEU A N 1
ATOM 616 C CA . LEU A 1 83 ? -5.891 5.342 6.916 1.00 96.94 83 LEU A CA 1
ATOM 617 C C . LEU A 1 83 ? -5.813 6.676 6.176 1.00 96.94 83 LEU A C 1
ATOM 619 O O . LEU A 1 83 ? -6.775 7.108 5.536 1.00 96.94 83 LEU A O 1
ATOM 623 N N . SER A 1 84 ? -4.617 7.253 6.191 1.00 96.12 84 SER A N 1
ATOM 624 C CA . SER A 1 84 ? -4.236 8.372 5.334 1.00 96.12 84 SER A CA 1
ATOM 625 C C . SER A 1 84 ? -3.301 7.882 4.236 1.00 96.12 84 SER A C 1
ATOM 627 O O . SER A 1 84 ? -2.443 7.030 4.480 1.00 96.12 84 SER A O 1
ATOM 629 N N . TRP A 1 85 ? -3.437 8.441 3.034 1.00 95.38 85 TRP A N 1
ATOM 630 C CA . TRP A 1 85 ? -2.510 8.155 1.943 1.00 95.38 85 TRP A CA 1
ATOM 631 C C . TRP A 1 85 ? -1.088 8.614 2.289 1.00 95.38 85 TRP A C 1
ATOM 633 O O . TRP A 1 85 ? -0.895 9.684 2.867 1.00 95.38 85 TRP A O 1
ATOM 643 N N . ASN A 1 86 ? -0.085 7.844 1.869 1.00 95.06 86 ASN A N 1
ATOM 644 C CA . ASN A 1 86 ? 1.316 8.231 1.959 1.00 95.06 86 ASN A CA 1
ATOM 645 C C . ASN A 1 86 ? 2.019 7.957 0.624 1.00 95.06 86 ASN A C 1
ATOM 647 O O . ASN A 1 86 ? 2.065 6.821 0.148 1.00 95.06 86 ASN A O 1
ATOM 651 N N . ASN A 1 87 ? 2.592 9.004 0.027 1.00 94.00 87 ASN A N 1
ATOM 652 C CA . ASN A 1 87 ? 3.217 8.908 -1.292 1.00 94.00 87 ASN A CA 1
ATOM 653 C C . ASN A 1 87 ? 4.472 8.027 -1.307 1.00 94.00 87 ASN A C 1
ATOM 655 O O . ASN A 1 87 ? 4.726 7.373 -2.314 1.00 94.00 87 ASN A O 1
ATOM 659 N N . ASN A 1 88 ? 5.224 7.962 -0.211 1.00 96.00 88 ASN A N 1
ATOM 660 C CA . ASN A 1 88 ? 6.416 7.123 -0.130 1.00 96.00 88 ASN A CA 1
ATOM 661 C C . ASN A 1 88 ? 6.044 5.636 -0.051 1.00 96.00 88 ASN A C 1
ATOM 663 O O . ASN A 1 88 ? 6.648 4.819 -0.744 1.00 96.00 88 ASN A O 1
ATOM 667 N N . LEU A 1 89 ? 5.003 5.291 0.722 1.00 95.56 89 LEU A N 1
ATOM 668 C CA . LEU A 1 89 ? 4.451 3.929 0.735 1.00 95.56 89 LEU A CA 1
ATOM 669 C C . LEU A 1 89 ? 3.972 3.515 -0.658 1.00 95.56 89 LEU A C 1
ATOM 671 O O . LEU A 1 89 ? 4.301 2.427 -1.122 1.00 95.56 89 LEU A O 1
ATOM 675 N N . TYR A 1 90 ? 3.261 4.407 -1.353 1.00 94.38 90 TYR A N 1
ATOM 676 C CA . TYR A 1 90 ? 2.827 4.162 -2.726 1.00 94.38 90 TYR A CA 1
ATOM 677 C C . TYR A 1 90 ? 3.995 3.920 -3.684 1.00 94.38 90 TYR A C 1
ATOM 679 O O . TYR A 1 90 ? 3.951 2.974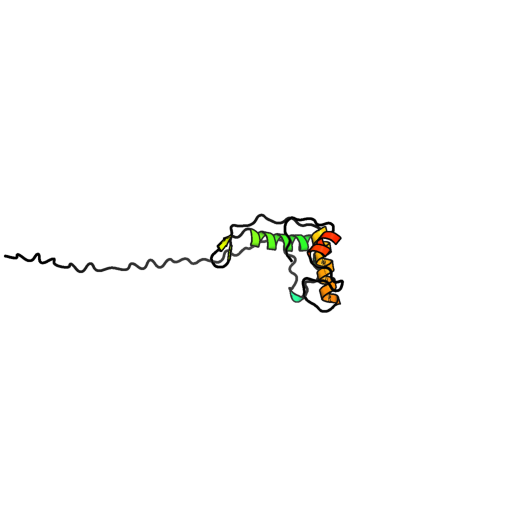 -4.466 1.00 94.38 90 TYR A O 1
ATOM 687 N N . GLN A 1 91 ? 5.045 4.743 -3.634 1.00 94.69 91 GLN A N 1
ATOM 688 C CA . GLN A 1 91 ? 6.209 4.559 -4.502 1.00 94.69 91 GLN A CA 1
ATOM 689 C C . GLN A 1 91 ? 6.873 3.196 -4.278 1.00 94.69 91 GLN A C 1
ATOM 691 O O . GLN A 1 91 ? 7.208 2.522 -5.252 1.00 94.69 91 GLN A O 1
ATOM 696 N N . GLY A 1 92 ? 7.002 2.769 -3.018 1.00 95.56 92 GLY A N 1
ATOM 697 C CA . GLY A 1 92 ? 7.539 1.454 -2.677 1.00 95.56 92 GLY A CA 1
ATOM 698 C C . GLY A 1 92 ? 6.664 0.299 -3.145 1.00 95.56 92 GLY A C 1
ATOM 699 O O . GLY A 1 92 ? 7.176 -0.634 -3.762 1.00 95.56 92 GLY A O 1
ATOM 700 N N . ALA A 1 93 ? 5.353 0.384 -2.918 1.00 95.06 93 ALA A N 1
ATOM 701 C CA . ALA A 1 93 ? 4.398 -0.622 -3.373 1.00 95.06 93 ALA A CA 1
ATOM 702 C C . ALA A 1 93 ? 4.370 -0.727 -4.907 1.00 95.06 93 ALA A C 1
ATOM 704 O O . ALA A 1 93 ? 4.516 -1.815 -5.449 1.00 95.06 93 ALA A O 1
ATOM 705 N N . ASN A 1 94 ? 4.287 0.401 -5.619 1.00 94.94 94 ASN A N 1
ATOM 706 C CA . ASN A 1 94 ? 4.271 0.435 -7.085 1.00 94.94 94 ASN A CA 1
ATOM 707 C C . ASN A 1 94 ? 5.560 -0.133 -7.694 1.00 94.94 94 ASN A C 1
ATOM 709 O O . ASN A 1 94 ? 5.513 -0.845 -8.694 1.00 94.94 94 ASN A O 1
ATOM 713 N N . ALA A 1 95 ? 6.721 0.169 -7.105 1.00 95.88 95 ALA A N 1
ATOM 714 C CA . ALA A 1 95 ? 7.983 -0.406 -7.557 1.00 95.88 95 ALA A CA 1
ATOM 715 C C . ALA A 1 95 ? 8.028 -1.927 -7.347 1.00 95.88 95 ALA A C 1
ATOM 717 O O . ALA A 1 95 ? 8.474 -2.636 -8.244 1.00 95.88 95 ALA A O 1
ATOM 718 N N . HIS A 1 96 ? 7.522 -2.426 -6.214 1.00 97.12 96 HIS A N 1
ATOM 719 C CA . HIS A 1 96 ? 7.438 -3.864 -5.935 1.00 97.12 96 HIS A CA 1
ATOM 720 C C . HIS A 1 96 ? 6.461 -4.584 -6.870 1.00 97.12 96 HIS A C 1
ATOM 722 O O . HIS A 1 96 ? 6.801 -5.612 -7.443 1.00 97.12 96 HIS A O 1
ATOM 728 N N . SER A 1 97 ? 5.281 -4.008 -7.115 1.00 95.62 97 SER A N 1
ATOM 729 C CA . SER A 1 97 ? 4.317 -4.544 -8.086 1.00 95.62 97 SER A CA 1
ATOM 730 C C . SER A 1 97 ? 4.901 -4.631 -9.497 1.00 95.62 97 SER A C 1
ATOM 732 O O . SER A 1 97 ? 4.710 -5.635 -10.178 1.00 95.62 97 SER A O 1
ATOM 734 N N . LYS A 1 98 ? 5.647 -3.607 -9.934 1.00 95.50 98 LYS A N 1
ATOM 735 C CA . LYS A 1 98 ? 6.338 -3.622 -11.233 1.00 95.50 98 LYS A CA 1
ATOM 736 C C . LYS A 1 98 ? 7.447 -4.667 -11.288 1.00 95.50 98 LYS A C 1
ATOM 738 O O . LYS A 1 98 ? 7.598 -5.319 -12.312 1.00 95.50 98 LYS A O 1
ATOM 743 N N . ASP A 1 99 ? 8.209 -4.824 -10.210 1.00 97.69 99 ASP A N 1
ATOM 744 C CA . ASP A 1 99 ? 9.256 -5.842 -10.108 1.00 97.69 99 ASP A CA 1
ATOM 745 C C . ASP A 1 99 ? 8.684 -7.259 -10.246 1.00 97.69 99 ASP A C 1
ATOM 747 O O . ASP A 1 99 ? 9.154 -8.036 -11.076 1.00 97.69 99 ASP A O 1
ATOM 751 N N . MET A 1 100 ? 7.614 -7.551 -9.503 1.00 97.44 100 MET A N 1
ATOM 752 C CA . MET A 1 100 ? 6.865 -8.807 -9.583 1.00 97.44 100 MET A CA 1
ATOM 753 C C . MET A 1 100 ? 6.349 -9.090 -10.997 1.00 97.44 100 MET A C 1
ATOM 755 O O . MET A 1 100 ? 6.579 -10.172 -11.537 1.00 97.44 100 MET A O 1
ATOM 759 N N . ALA A 1 101 ? 5.714 -8.095 -11.625 1.00 95.50 101 ALA A N 1
ATOM 760 C CA . ALA A 1 101 ? 5.193 -8.224 -12.983 1.00 95.50 101 ALA A CA 1
ATOM 761 C C . ALA A 1 101 ? 6.305 -8.455 -14.021 1.00 95.50 101 ALA A C 1
ATOM 763 O O . ALA A 1 101 ? 6.178 -9.328 -14.872 1.00 95.50 101 ALA A O 1
ATOM 764 N N . ASN A 1 102 ? 7.411 -7.710 -13.938 1.00 97.12 102 ASN A N 1
ATOM 765 C CA . ASN A 1 102 ? 8.509 -7.799 -14.906 1.00 97.12 102 ASN A CA 1
ATOM 766 C C . ASN A 1 102 ? 9.312 -9.102 -14.791 1.00 97.12 102 ASN A C 1
ATOM 768 O O . ASN A 1 102 ? 9.900 -9.542 -15.776 1.00 97.12 102 ASN A O 1
ATOM 772 N N . ASN A 1 103 ? 9.353 -9.705 -13.603 1.00 98.00 103 ASN A N 1
ATOM 773 C CA . ASN A 1 103 ? 10.127 -10.917 -13.331 1.00 98.00 103 ASN A CA 1
ATOM 774 C C . ASN A 1 103 ? 9.243 -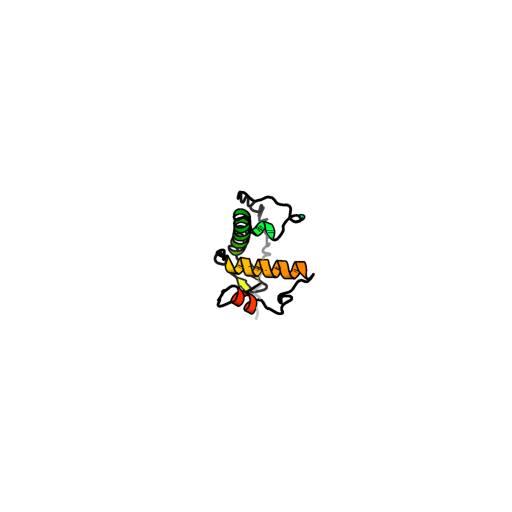12.161 -13.129 1.00 98.00 103 ASN A C 1
ATOM 776 O O . AS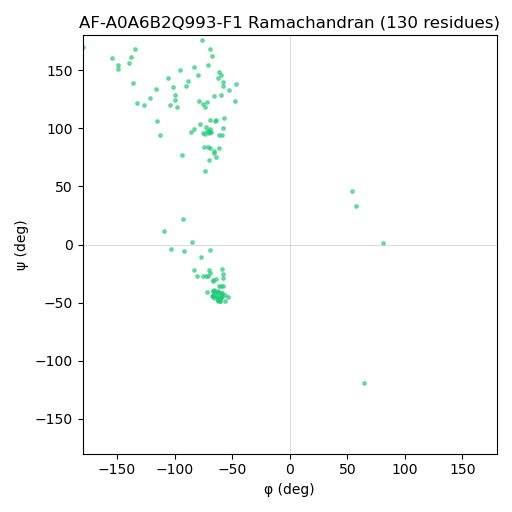N A 1 103 ? 9.745 -13.198 -12.703 1.00 98.00 103 ASN A O 1
ATOM 780 N N . ASN A 1 104 ? 7.948 -12.075 -13.453 1.00 97.50 104 ASN A N 1
ATOM 781 C CA . ASN A 1 104 ? 6.988 -13.184 -13.438 1.00 97.50 104 ASN A CA 1
ATOM 782 C C . ASN A 1 104 ? 6.903 -13.935 -12.097 1.00 97.50 104 ASN A C 1
ATOM 784 O O . ASN A 1 104 ? 6.899 -15.167 -12.066 1.00 97.50 104 ASN A O 1
ATOM 788 N N . PHE A 1 105 ? 6.819 -13.207 -10.984 1.00 97.69 105 PHE A N 1
ATOM 789 C CA . PHE A 1 105 ? 6.647 -13.813 -9.663 1.00 97.69 105 PHE A CA 1
ATOM 790 C C . PHE A 1 105 ? 5.637 -13.049 -8.805 1.00 97.69 105 PHE A C 1
ATOM 792 O O . PHE A 1 105 ? 5.346 -11.882 -9.048 1.00 97.69 105 PHE A O 1
ATOM 799 N N . LEU A 1 106 ? 5.125 -13.717 -7.770 1.00 97.44 106 LEU A N 1
ATOM 800 C CA . LEU A 1 106 ? 4.332 -13.108 -6.706 1.00 97.44 106 LEU A CA 1
ATOM 801 C C . LEU A 1 106 ? 4.965 -13.480 -5.363 1.00 97.44 106 LEU A C 1
ATOM 803 O O . LEU A 1 106 ? 5.088 -14.662 -5.044 1.00 97.44 106 LEU A O 1
ATOM 807 N N . GLY A 1 107 ? 5.388 -12.487 -4.584 1.00 97.12 107 GLY A N 1
ATOM 808 C CA . GLY A 1 107 ? 6.034 -12.725 -3.296 1.00 97.12 107 GLY A CA 1
ATOM 809 C C . GLY A 1 107 ? 6.421 -11.445 -2.561 1.00 97.12 107 GLY A C 1
ATOM 810 O O . GLY A 1 107 ? 6.369 -10.347 -3.109 1.00 97.12 107 GLY A O 1
ATOM 811 N N . HIS A 1 108 ? 6.826 -11.590 -1.300 1.00 97.62 108 HIS A N 1
ATOM 812 C CA . HIS A 1 108 ? 7.172 -10.456 -0.428 1.00 97.62 108 HIS A CA 1
ATOM 813 C C . HIS A 1 108 ? 8.611 -9.943 -0.609 1.00 97.62 108 HIS A C 1
ATOM 815 O O . HIS A 1 108 ? 8.926 -8.795 -0.274 1.00 97.62 108 HIS A O 1
ATOM 821 N N . VAL A 1 109 ? 9.495 -10.793 -1.137 1.00 98.19 109 VAL A N 1
ATOM 822 C CA . VAL A 1 109 ? 10.902 -10.473 -1.406 1.00 98.19 109 VAL A CA 1
ATOM 823 C C . VAL A 1 109 ? 11.045 -10.145 -2.886 1.00 98.19 109 VAL A C 1
ATOM 825 O O . VAL A 1 109 ? 10.637 -10.937 -3.730 1.00 98.19 109 VAL A O 1
ATOM 828 N N . GLY A 1 110 ? 11.586 -8.966 -3.192 1.00 97.69 110 GLY A N 1
ATOM 829 C CA . GLY A 1 110 ? 11.809 -8.536 -4.573 1.00 97.69 110 GLY A CA 1
ATOM 830 C C . GLY A 1 110 ? 12.913 -9.332 -5.273 1.00 97.69 110 GLY A C 1
ATOM 831 O O . GLY A 1 110 ? 13.728 -9.988 -4.622 1.00 97.69 110 GLY A O 1
ATOM 832 N N . SER A 1 111 ? 13.023 -9.186 -6.592 1.00 98.19 111 SER A N 1
ATOM 833 C CA . SER A 1 111 ? 14.078 -9.801 -7.420 1.00 98.19 111 SER A CA 1
ATOM 834 C C . SER A 1 111 ? 15.498 -9.410 -6.982 1.00 98.19 111 SER A C 1
ATOM 836 O O . SER A 1 111 ? 16.456 -10.153 -7.169 1.00 98.19 111 SER A O 1
ATOM 838 N N . THR A 1 112 ? 15.625 -8.248 -6.336 1.00 95.69 112 THR A N 1
ATOM 839 C CA . THR A 1 112 ? 16.873 -7.723 -5.754 1.00 95.69 112 THR A CA 1
ATOM 840 C C . THR A 1 112 ? 17.168 -8.249 -4.343 1.00 95.69 112 THR A C 1
ATOM 842 O O . THR A 1 112 ? 18.139 -7.820 -3.722 1.00 95.69 112 THR A O 1
ATOM 845 N N . GLY A 1 113 ? 16.324 -9.131 -3.799 1.00 97.69 113 GLY A N 1
ATOM 846 C CA . GLY A 1 113 ? 16.444 -9.681 -2.446 1.00 97.69 113 GLY A CA 1
ATOM 847 C C . GLY A 1 113 ? 15.907 -8.776 -1.329 1.00 97.69 113 GLY A C 1
ATOM 848 O O . GLY A 1 113 ? 15.986 -9.142 -0.159 1.00 97.69 113 GLY A O 1
ATOM 849 N N . LEU A 1 114 ? 15.355 -7.600 -1.651 1.00 97.56 114 LEU A N 1
ATOM 850 C CA . LEU A 1 114 ? 14.783 -6.697 -0.647 1.00 97.56 114 LEU A CA 1
ATOM 851 C C . LEU A 1 114 ? 13.422 -7.204 -0.155 1.00 97.56 114 LEU A C 1
ATOM 853 O O . LEU A 1 114 ? 12.471 -7.303 -0.933 1.00 97.56 114 LEU A O 1
ATOM 857 N N . ASP A 1 115 ? 13.318 -7.451 1.150 1.00 96.94 115 ASP A N 1
ATOM 858 C CA . ASP A 1 115 ? 12.046 -7.685 1.835 1.00 96.94 115 ASP A CA 1
ATOM 859 C C . ASP A 1 115 ? 11.256 -6.376 2.060 1.00 96.94 115 ASP A C 1
ATOM 861 O O . ASP A 1 115 ? 11.731 -5.268 1.771 1.00 96.94 115 ASP A O 1
ATOM 865 N N . LEU A 1 116 ? 10.037 -6.490 2.605 1.00 96.12 116 LEU A N 1
ATOM 866 C CA . LEU A 1 116 ? 9.183 -5.341 2.919 1.00 96.12 116 LEU A CA 1
ATOM 867 C C . LEU A 1 116 ? 9.897 -4.300 3.789 1.00 96.12 116 LEU A C 1
ATOM 869 O O . LEU A 1 116 ? 9.810 -3.102 3.520 1.00 96.12 116 LEU A O 1
ATOM 873 N N . ARG A 1 117 ? 10.613 -4.721 4.835 1.00 95.25 117 ARG A N 1
ATOM 874 C CA . ARG A 1 117 ? 11.239 -3.791 5.783 1.00 95.25 117 ARG A CA 1
ATOM 875 C C . ARG A 1 117 ? 12.368 -3.010 5.117 1.00 95.25 117 ARG A C 1
ATOM 877 O O . ARG A 1 117 ? 12.459 -1.792 5.293 1.00 95.25 117 ARG A O 1
ATOM 884 N N . ALA A 1 118 ? 13.212 -3.687 4.346 1.00 96.31 118 ALA A N 1
ATOM 885 C CA . ALA A 1 118 ? 14.286 -3.067 3.588 1.00 96.31 118 ALA A CA 1
ATOM 886 C C . ALA A 1 118 ? 13.729 -2.109 2.526 1.00 96.31 118 ALA A C 1
ATOM 888 O O . ALA A 1 118 ? 14.227 -0.989 2.377 1.00 96.31 118 ALA A O 1
ATOM 889 N N . ARG A 1 119 ? 12.641 -2.497 1.851 1.00 96.81 119 ARG A N 1
ATOM 890 C CA . ARG A 1 119 ? 11.928 -1.645 0.894 1.00 96.81 119 ARG A CA 1
ATOM 891 C C . ARG A 1 119 ? 11.354 -0.399 1.566 1.00 96.81 119 ARG A C 1
ATOM 893 O O . ARG A 1 119 ? 11.614 0.702 1.096 1.00 96.81 119 ARG A O 1
ATOM 900 N N . LEU A 1 120 ? 10.672 -0.515 2.703 1.00 96.56 120 LEU A N 1
ATOM 901 C CA . LEU A 1 120 ? 10.160 0.649 3.439 1.00 96.56 120 LEU A CA 1
ATOM 902 C C . LEU A 1 120 ? 11.279 1.612 3.846 1.00 96.56 120 LEU A C 1
ATOM 904 O O . LEU A 1 120 ? 11.146 2.817 3.638 1.00 96.56 120 LEU A O 1
ATOM 908 N N . LYS A 1 121 ? 12.419 1.096 4.323 1.00 96.44 121 LYS A N 1
ATOM 909 C CA . LYS A 1 121 ? 13.596 1.923 4.626 1.00 96.44 121 LYS A CA 1
ATOM 910 C C . LYS A 1 121 ? 14.123 2.649 3.383 1.00 96.44 121 LYS A C 1
ATOM 912 O O . LYS A 1 121 ? 14.436 3.834 3.474 1.00 96.44 121 LYS A O 1
ATOM 917 N N . LYS A 1 122 ? 14.186 1.969 2.231 1.00 97.12 122 LYS A N 1
ATOM 918 C CA . LYS A 1 122 ? 14.593 2.558 0.941 1.00 97.12 122 LYS A CA 1
ATOM 919 C C . LYS A 1 122 ? 13.686 3.718 0.523 1.00 97.12 122 LYS A C 1
ATOM 921 O O . LYS A 1 122 ? 14.182 4.699 -0.012 1.00 97.12 122 LYS A O 1
ATOM 926 N N . TYR A 1 123 ? 12.390 3.632 0.812 1.00 97.06 123 TYR A N 1
ATOM 927 C CA . TYR A 1 123 ? 11.422 4.707 0.567 1.00 97.06 123 TYR A CA 1
ATOM 928 C C . TYR A 1 123 ? 11.228 5.628 1.784 1.00 97.06 123 TYR A C 1
ATOM 930 O O . TYR A 1 123 ? 10.221 6.318 1.892 1.00 97.06 123 TYR A O 1
ATOM 938 N N . HIS A 1 124 ? 12.195 5.674 2.705 1.00 96.44 124 HIS A N 1
ATOM 939 C CA . HIS A 1 124 ? 12.204 6.583 3.857 1.00 96.44 124 HIS A CA 1
ATOM 940 C C . HIS A 1 124 ? 10.981 6.451 4.777 1.00 96.44 124 HIS A C 1
ATOM 942 O O . HIS A 1 124 ? 10.537 7.429 5.379 1.00 96.44 124 HIS A O 1
ATOM 948 N N . MET A 1 125 ? 10.436 5.240 4.902 1.00 94.81 125 MET A N 1
ATOM 949 C CA . MET A 1 125 ? 9.312 4.935 5.780 1.00 94.81 125 MET A CA 1
ATOM 950 C C . MET A 1 125 ? 9.760 4.198 7.033 1.00 94.81 125 MET A C 1
ATOM 952 O O . MET A 1 125 ? 10.329 3.109 6.983 1.00 94.81 125 MET A O 1
ATOM 956 N N . LEU A 1 126 ? 9.477 4.831 8.172 1.00 89.00 126 LEU A N 1
ATOM 957 C CA . LEU A 1 126 ? 9.706 4.301 9.507 1.00 89.00 126 LEU A CA 1
ATOM 958 C C . LEU A 1 126 ? 8.359 4.131 10.199 1.00 89.00 126 LEU A C 1
ATOM 960 O O . LEU A 1 126 ? 7.511 5.021 10.177 1.00 89.00 126 LEU A O 1
ATOM 964 N N . SER A 1 127 ? 8.170 2.985 10.829 1.00 87.12 127 SER A N 1
ATOM 965 C CA . SER A 1 127 ? 6.915 2.617 11.470 1.00 87.12 127 SER A CA 1
ATOM 966 C C . SER A 1 127 ? 7.182 1.616 12.588 1.00 87.12 127 SER A C 1
ATOM 968 O O . SER A 1 127 ? 8.223 0.957 12.634 1.00 87.12 127 SER A O 1
ATOM 970 N N . LYS A 1 128 ? 6.222 1.506 13.507 1.00 90.94 128 LYS A N 1
ATOM 971 C CA . LYS A 1 128 ? 6.273 0.526 14.601 1.00 90.94 128 LYS A CA 1
ATOM 972 C C . LYS A 1 128 ? 5.832 -0.870 14.151 1.00 90.94 128 LYS A C 1
ATOM 974 O O . LYS A 1 128 ? 6.262 -1.858 14.732 1.00 90.94 128 LYS A O 1
ATOM 979 N N . ALA A 1 129 ? 4.983 -0.935 13.129 1.00 91.56 129 ALA A N 1
ATOM 980 C CA . ALA A 1 129 ? 4.456 -2.157 12.537 1.00 91.56 129 ALA A CA 1
ATOM 981 C C . ALA A 1 129 ? 4.184 -1.928 11.044 1.00 91.56 129 ALA A C 1
ATOM 983 O O . ALA A 1 129 ? 3.898 -0.798 10.644 1.00 91.56 129 ALA A O 1
ATOM 984 N N . ASN A 1 130 ? 4.276 -2.996 10.248 1.00 91.75 130 ASN A N 1
ATOM 985 C CA . ASN A 1 130 ? 4.094 -2.989 8.795 1.00 91.75 130 ASN A CA 1
ATOM 986 C C . ASN A 1 130 ? 3.316 -4.222 8.343 1.00 91.75 130 ASN A C 1
ATOM 988 O O . ASN A 1 130 ? 3.357 -5.247 9.019 1.00 91.75 130 ASN A O 1
ATOM 992 N N . GLY A 1 131 ? 2.671 -4.115 7.186 1.00 91.81 131 GLY A N 1
ATOM 993 C CA . GLY A 1 131 ? 2.038 -5.224 6.481 1.00 91.81 131 GLY A CA 1
ATOM 994 C C . GLY A 1 131 ? 2.085 -4.985 4.975 1.00 91.81 131 GLY A C 1
ATOM 995 O O . GLY A 1 131 ? 2.186 -3.834 4.541 1.00 91.81 131 GLY A O 1
ATOM 996 N N . GLU A 1 132 ? 2.044 -6.076 4.219 1.00 91.12 132 GLU A N 1
ATOM 997 C CA . GLU A 1 132 ? 1.956 -6.135 2.757 1.00 91.12 132 GLU A CA 1
ATOM 998 C C . GLU A 1 132 ? 0.927 -7.187 2.357 1.00 91.12 132 GLU A C 1
ATOM 1000 O O . GLU A 1 132 ? 0.929 -8.260 3.005 1.00 91.12 132 GLU A O 1
#

Mean predicted aligned error: 13.67 Å

Nearest PDB structures (foldseek):
  4ifa-assembly1_A  TM=9.231E-01  e=3.259E-01  Bacillus anthracis str. Ames

Radius of gyration: 28.58 Å; Cα contacts (8 Å, |Δi|>4): 77; chains: 1; bounding box: 69×56×77 Å

Foldseek 3Di:
DDDDDPDDDDPPPDDPPPPPPPPPPPPPPPPPPDPAPPDDPVPDDLVQCVDPSNVVVVQVVVQVVQCCWDDDPPDTDHRDHRDDDDVLVSVLVSVQVVQCVVVVHDDQAGPVRDGPVNSCVVSVHDDPDDDD